Protein AF-A0A919WDI5-F1 (afdb_monomer_lite)

Radius of gyration: 18.71 Å; chains: 1; bounding box: 46×30×37 Å

InterPro domains:
  IPR000415 Nitroreductase-like [G3DSA:3.40.109.10] (1-117)
  IPR000415 Nitroreductase-like [SSF55469] (1-102)
  IPR029479 Nitroreductase [PF00881] (2-42)

Organism: NCBI:txid571911

Sequence (122 aa):
MLAAAVDAPSGSNMQPWSVYVVSGDPLARLKKTVAERVAAGDCGDDREFASLPPGVRSPYRERMTALGEGLYGARGVARGDVAGRARIRARNWNCFGAGTALFCYESPASTERLQSERPPDP

Foldseek 3Di:
DVVVVQPDDDDVSPSQKDKDKDFDPRLVVQLVVLLVCVVVVNPDDDDPDDPDDPPDDPPVVVVVVVVVCVVCVVVVHDPPNPVSVSVVVSCVSNVVVDRIDMDMDGHVVVVVVVVVPDPDDD

Structure (mmCIF, N/CA/C/O backbone):
data_AF-A0A919WDI5-F1
#
_entry.id   AF-A0A919WDI5-F1
#
loop_
_atom_site.group_PDB
_atom_site.id
_atom_site.type_symbol
_atom_site.label_atom_id
_atom_site.label_alt_id
_atom_site.label_comp_id
_atom_site.label_asym_id
_atom_site.label_entity_id
_atom_site.label_seq_id
_atom_site.pdbx_PDB_ins_code
_atom_site.Cartn_x
_atom_site.Cartn_y
_atom_site.Cartn_z
_atom_site.occupancy
_atom_site.B_iso_or_equiv
_atom_site.auth_seq_id
_atom_site.auth_comp_id
_atom_site.auth_asym_id
_atom_site.auth_atom_id
_atom_site.pdbx_PDB_model_num
ATOM 1 N N . MET A 1 1 ? 4.332 7.610 -18.787 1.00 75.75 1 MET A N 1
ATOM 2 C CA . MET A 1 1 ? 4.470 7.743 -17.318 1.00 75.75 1 MET A CA 1
ATOM 3 C C . MET A 1 1 ? 5.525 6.787 -16.769 1.00 75.75 1 MET A C 1
ATOM 5 O O . MET A 1 1 ? 6.521 7.292 -16.282 1.00 75.75 1 MET A O 1
ATOM 9 N N . LEU A 1 2 ? 5.395 5.455 -16.911 1.00 81.50 2 LEU A N 1
ATOM 10 C CA . LEU A 1 2 ? 6.436 4.512 -16.449 1.00 81.50 2 LEU A CA 1
ATOM 11 C C . LEU A 1 2 ? 7.797 4.742 -17.136 1.00 81.50 2 LEU A C 1
ATOM 13 O O . LEU A 1 2 ? 8.821 4.767 -16.472 1.00 81.50 2 LEU A O 1
ATOM 17 N N . ALA A 1 3 ? 7.782 5.025 -18.442 1.00 83.81 3 ALA A N 1
ATOM 18 C CA . ALA A 1 3 ? 8.979 5.357 -19.219 1.00 83.81 3 ALA A CA 1
ATOM 19 C C . ALA A 1 3 ? 9.730 6.612 -18.736 1.00 83.81 3 ALA A C 1
ATOM 21 O O . ALA A 1 3 ? 10.905 6.731 -19.011 1.00 83.81 3 ALA A O 1
ATOM 22 N N . ALA A 1 4 ? 9.081 7.531 -18.015 1.00 86.25 4 ALA A N 1
ATOM 23 C CA . ALA A 1 4 ? 9.779 8.664 -17.403 1.00 86.25 4 ALA A CA 1
ATOM 24 C C . ALA A 1 4 ? 10.300 8.325 -15.995 1.00 86.25 4 ALA A C 1
ATOM 26 O O . ALA A 1 4 ? 11.216 8.965 -15.499 1.00 86.25 4 ALA A O 1
ATOM 27 N N . ALA A 1 5 ? 9.703 7.331 -15.326 1.00 88.19 5 ALA A N 1
ATOM 28 C CA . ALA A 1 5 ? 10.116 6.904 -13.993 1.00 88.19 5 ALA A CA 1
ATOM 29 C C . ALA A 1 5 ? 11.399 6.058 -14.021 1.00 88.19 5 ALA A C 1
ATOM 31 O O . ALA A 1 5 ? 12.140 6.063 -13.044 1.00 88.19 5 ALA A O 1
ATOM 32 N N . VAL A 1 6 ? 11.670 5.357 -15.129 1.00 88.44 6 VAL A N 1
ATOM 33 C CA . VAL A 1 6 ? 12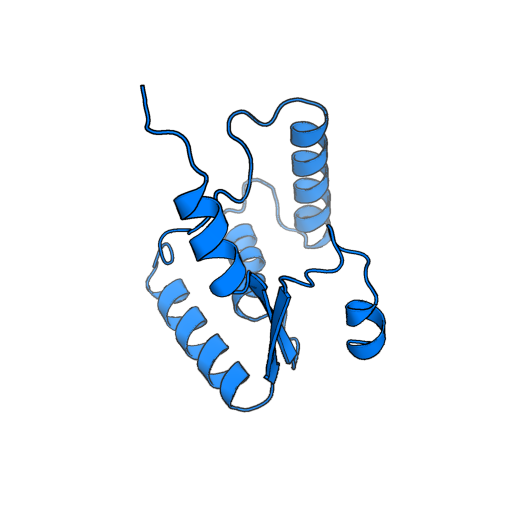.903 4.566 -15.299 1.00 88.44 6 VAL A CA 1
ATOM 34 C C . VAL A 1 6 ? 14.161 5.429 -15.406 1.00 88.44 6 VAL A C 1
ATOM 36 O O . VAL A 1 6 ? 15.243 4.934 -15.125 1.00 88.44 6 VAL A O 1
ATOM 39 N N . ASP A 1 7 ? 14.021 6.716 -15.727 1.00 89.81 7 ASP A N 1
ATOM 40 C CA . ASP A 1 7 ? 15.141 7.660 -15.814 1.00 89.81 7 ASP A CA 1
ATOM 41 C C . ASP A 1 7 ? 15.539 8.246 -14.446 1.00 89.81 7 ASP A C 1
ATOM 43 O O . ASP A 1 7 ? 16.397 9.129 -14.361 1.00 89.81 7 ASP A O 1
ATOM 47 N N . ALA A 1 8 ? 14.912 7.795 -13.352 1.00 93.50 8 ALA A N 1
ATOM 48 C CA . ALA A 1 8 ? 15.303 8.216 -12.014 1.00 93.50 8 ALA A CA 1
ATOM 49 C C . ALA A 1 8 ? 16.776 7.836 -11.749 1.00 93.50 8 ALA A C 1
ATOM 51 O O . ALA A 1 8 ? 17.173 6.699 -12.007 1.00 93.50 8 ALA A O 1
ATOM 52 N N . PRO A 1 9 ? 17.615 8.741 -11.214 1.00 94.69 9 PRO A N 1
ATOM 53 C CA . PRO A 1 9 ? 18.993 8.396 -10.896 1.00 94.69 9 PRO A CA 1
ATOM 54 C C . PRO A 1 9 ? 19.041 7.347 -9.779 1.00 94.69 9 PRO A C 1
ATOM 56 O O . PRO A 1 9 ? 18.240 7.362 -8.843 1.00 94.69 9 PRO A O 1
ATOM 59 N N . SER A 1 10 ? 20.027 6.457 -9.846 1.00 93.56 10 SER A N 1
ATOM 60 C CA . SER A 1 10 ? 20.308 5.460 -8.810 1.00 93.56 10 SER A CA 1
ATOM 61 C C . SER A 1 10 ? 21.808 5.367 -8.550 1.00 93.56 10 SER A C 1
ATOM 63 O O . SER A 1 10 ? 22.615 5.720 -9.413 1.00 93.56 10 SER A O 1
ATOM 65 N N . GLY A 1 11 ? 22.198 4.915 -7.352 1.00 91.75 11 GLY A N 1
ATOM 66 C CA . GLY A 1 11 ? 23.609 4.711 -7.009 1.00 91.75 11 GLY A CA 1
ATOM 67 C C . GLY A 1 11 ? 24.285 3.829 -8.058 1.00 91.75 11 GLY A C 1
ATOM 68 O O . GLY A 1 11 ? 23.769 2.760 -8.377 1.00 91.75 11 GLY A O 1
ATOM 69 N N . SER A 1 12 ? 25.377 4.314 -8.652 1.00 93.31 12 SER A N 1
ATOM 70 C CA . SER A 1 12 ? 26.086 3.650 -9.762 1.00 93.31 12 SER A CA 1
ATOM 71 C C . SER A 1 12 ? 25.191 3.226 -10.943 1.00 93.31 12 SER A C 1
ATOM 73 O O . SER A 1 12 ? 25.523 2.288 -11.661 1.00 93.31 12 SER A O 1
ATOM 75 N N . ASN A 1 13 ? 24.051 3.896 -11.142 1.00 90.69 13 ASN A N 1
ATOM 76 C CA . ASN A 1 13 ? 23.029 3.563 -12.138 1.00 90.69 13 ASN A CA 1
ATOM 77 C C . ASN A 1 13 ? 22.500 2.110 -12.071 1.00 90.69 13 ASN A C 1
ATOM 79 O O . ASN A 1 13 ? 22.130 1.528 -13.093 1.00 90.69 13 ASN A O 1
ATOM 83 N N . MET A 1 14 ? 22.471 1.513 -10.873 1.00 89.00 14 MET A N 1
ATOM 84 C CA . MET A 1 14 ? 22.072 0.112 -10.675 1.00 89.00 14 MET A CA 1
ATOM 85 C C . MET A 1 14 ? 20.608 -0.184 -11.014 1.00 89.00 14 MET A C 1
ATOM 87 O O . MET A 1 14 ? 20.291 -1.335 -11.293 1.00 89.00 14 MET A O 1
ATOM 91 N N . GLN A 1 15 ? 19.732 0.824 -10.968 1.00 91.38 15 GLN A N 1
ATOM 92 C CA . GLN A 1 15 ? 18.304 0.710 -11.289 1.00 91.38 15 GLN A CA 1
ATOM 93 C C . GLN A 1 15 ? 17.640 -0.507 -10.610 1.00 91.38 15 GLN A C 1
ATOM 95 O O . GLN A 1 15 ? 17.104 -1.383 -11.287 1.00 91.38 15 GLN A O 1
ATOM 100 N N . PRO A 1 16 ? 17.688 -0.606 -9.265 1.00 90.81 16 PRO A N 1
ATOM 101 C CA . PRO A 1 16 ? 17.341 -1.837 -8.552 1.00 90.81 16 PRO A CA 1
ATOM 102 C C . PRO A 1 16 ? 15.840 -2.164 -8.565 1.00 90.81 16 PRO A C 1
ATOM 104 O O . PRO A 1 16 ? 15.434 -3.174 -8.000 1.00 90.81 16 PRO A O 1
ATOM 107 N N . TRP A 1 17 ? 14.996 -1.316 -9.154 1.00 90.94 17 TRP A N 1
ATOM 108 C CA . TRP A 1 17 ? 13.548 -1.484 -9.141 1.00 90.94 17 TRP A CA 1
ATOM 109 C C . TRP A 1 17 ? 13.077 -2.544 -10.141 1.00 90.94 17 TRP A C 1
ATOM 111 O O . TRP A 1 17 ? 13.388 -2.503 -11.330 1.00 90.94 17 TRP A O 1
ATOM 121 N N . SER A 1 18 ? 12.211 -3.437 -9.671 1.00 91.00 18 SER A N 1
ATOM 122 C CA . SER A 1 18 ? 11.344 -4.266 -10.506 1.00 91.00 18 SER A CA 1
ATOM 123 C C . SER A 1 18 ? 9.893 -3.851 -10.274 1.00 91.00 18 SER A C 1
ATOM 125 O O . SER A 1 18 ? 9.444 -3.773 -9.132 1.00 91.00 18 SER A O 1
ATOM 127 N N . VAL A 1 19 ? 9.154 -3.539 -11.342 1.00 92.69 19 VAL A N 1
ATOM 128 C CA . VAL A 1 19 ? 7.770 -3.051 -11.241 1.00 92.69 19 VAL A CA 1
ATOM 129 C C . VAL A 1 19 ? 6.821 -4.002 -11.953 1.00 92.69 19 VAL A C 1
ATOM 131 O O . VAL A 1 19 ? 6.879 -4.156 -13.172 1.00 92.69 19 VAL A O 1
ATOM 134 N N . TYR A 1 20 ? 5.886 -4.578 -11.201 1.00 94.00 20 TYR A N 1
ATOM 135 C CA . TYR A 1 20 ? 4.787 -5.366 -11.749 1.00 94.00 20 TYR A CA 1
ATOM 136 C C . TYR A 1 20 ? 3.560 -4.477 -11.915 1.00 94.00 20 TYR A C 1
ATOM 138 O O . TYR A 1 20 ? 3.032 -3.927 -10.945 1.00 94.00 20 TYR A O 1
ATOM 146 N N . VAL A 1 21 ? 3.090 -4.352 -13.155 1.00 95.69 21 VAL A N 1
ATOM 147 C CA . VAL A 1 21 ? 1.858 -3.634 -13.486 1.00 95.69 21 VAL A CA 1
ATOM 148 C C . VAL A 1 21 ? 0.730 -4.650 -13.611 1.00 95.69 21 VAL A C 1
ATOM 150 O O . VAL A 1 21 ? 0.721 -5.469 -14.526 1.00 95.69 21 VAL A O 1
ATOM 153 N N . VAL A 1 22 ? -0.234 -4.597 -12.695 1.00 97.00 22 VAL A N 1
ATOM 154 C CA . VAL A 1 22 ? -1.339 -5.561 -12.625 1.00 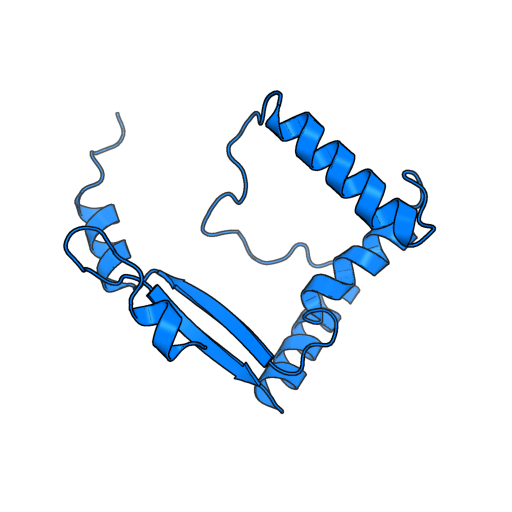97.00 22 VAL A CA 1
ATOM 155 C C . VAL A 1 22 ? -2.650 -4.836 -12.896 1.00 97.00 22 VAL A C 1
ATOM 157 O O . VAL A 1 22 ? -2.983 -3.860 -12.229 1.00 97.00 22 VAL A O 1
ATOM 160 N N . SER A 1 23 ? -3.401 -5.299 -13.891 1.00 97.50 23 SER A N 1
ATOM 161 C CA . SER A 1 23 ? -4.673 -4.705 -14.328 1.00 97.50 23 SER A CA 1
ATOM 162 C C . SER A 1 23 ? -5.623 -5.787 -14.849 1.00 97.50 23 SER A C 1
ATOM 164 O O . SER A 1 23 ? -5.214 -6.938 -14.994 1.00 97.50 23 SER A O 1
ATOM 166 N N . GLY A 1 24 ? -6.897 -5.446 -15.069 1.00 97.12 24 GLY A N 1
ATOM 167 C CA . GLY A 1 24 ? -7.910 -6.387 -15.567 1.00 97.12 24 GLY A CA 1
ATOM 168 C C . GLY A 1 24 ? -8.181 -7.561 -14.617 1.00 97.12 24 GLY A C 1
ATOM 169 O O . GLY A 1 24 ? -8.154 -7.404 -13.392 1.00 97.12 24 GLY A O 1
ATOM 170 N N . ASP A 1 25 ? -8.429 -8.746 -15.179 1.00 97.88 25 ASP A N 1
ATOM 171 C CA . ASP A 1 25 ? -8.809 -9.941 -14.416 1.00 97.88 25 ASP A CA 1
ATOM 172 C C . ASP A 1 25 ? -7.789 -10.361 -13.345 1.00 97.88 25 ASP A C 1
ATOM 174 O O . ASP A 1 25 ? -8.216 -10.700 -12.238 1.00 97.88 25 ASP A O 1
ATOM 178 N N . PRO A 1 26 ? -6.459 -10.328 -13.587 1.00 97.44 26 PRO A N 1
ATOM 179 C CA . PRO A 1 26 ? -5.476 -10.569 -12.532 1.00 97.44 26 PRO A CA 1
ATOM 180 C C . PRO A 1 26 ? -5.661 -9.663 -11.311 1.00 97.44 26 PRO A C 1
ATOM 182 O O . PRO A 1 26 ? -5.648 -10.149 -10.179 1.00 97.44 26 PRO A O 1
ATOM 185 N N . LEU A 1 27 ? -5.898 -8.365 -11.528 1.00 97.56 27 LEU A N 1
ATOM 186 C CA . LEU A 1 27 ? -6.119 -7.424 -10.431 1.00 97.56 27 LEU A CA 1
ATOM 187 C C . LEU A 1 27 ? -7.453 -7.690 -9.728 1.00 97.56 27 LEU A C 1
ATOM 189 O O . LEU A 1 27 ? -7.527 -7.612 -8.503 1.00 97.56 27 LEU A O 1
ATOM 193 N N . ALA A 1 28 ? -8.503 -8.016 -10.484 1.00 97.00 28 ALA A N 1
ATOM 194 C CA . ALA A 1 28 ? -9.806 -8.357 -9.919 1.00 97.00 28 ALA A CA 1
ATOM 195 C C . ALA A 1 28 ? -9.722 -9.596 -9.012 1.00 97.00 28 ALA A C 1
ATOM 197 O O . ALA A 1 28 ? -10.248 -9.577 -7.896 1.00 97.00 28 ALA A O 1
ATOM 198 N N . ARG A 1 29 ? -9.002 -10.640 -9.447 1.00 97.50 29 ARG A N 1
ATOM 199 C CA . ARG A 1 29 ? -8.744 -11.835 -8.629 1.00 97.50 29 ARG A CA 1
ATOM 200 C C . ARG A 1 29 ? -7.952 -11.496 -7.373 1.00 97.50 29 ARG A C 1
ATOM 202 O O . ARG A 1 29 ? -8.369 -11.887 -6.289 1.00 97.50 29 ARG A O 1
ATOM 209 N N . LEU A 1 30 ? -6.876 -10.717 -7.502 1.00 96.25 30 LEU A N 1
ATOM 210 C CA . LEU A 1 30 ? -6.066 -10.297 -6.359 1.00 96.25 30 LEU A CA 1
ATOM 211 C C . LEU A 1 30 ? -6.901 -9.537 -5.319 1.00 96.25 30 LEU A C 1
ATOM 213 O O . LEU A 1 30 ? -6.897 -9.889 -4.143 1.00 96.25 30 LEU A O 1
ATOM 217 N N . LYS A 1 31 ? -7.679 -8.539 -5.752 1.00 95.31 31 LYS A N 1
ATOM 218 C CA . LYS A 1 31 ? -8.574 -7.771 -4.872 1.00 95.31 31 LYS A CA 1
ATOM 219 C C . LYS A 1 31 ? -9.587 -8.660 -4.157 1.00 95.31 31 LYS A C 1
ATOM 221 O O . LYS A 1 31 ? -9.839 -8.446 -2.975 1.00 95.31 31 LYS A O 1
ATOM 226 N N . LYS A 1 32 ? -10.150 -9.651 -4.857 1.00 95.56 32 LYS A N 1
ATOM 227 C CA . LYS A 1 32 ? -11.080 -10.621 -4.267 1.00 95.56 32 LYS A CA 1
ATOM 228 C C . LYS A 1 32 ? -10.398 -11.442 -3.170 1.00 95.56 32 LYS A C 1
ATOM 230 O O . LYS A 1 32 ? -10.900 -11.461 -2.052 1.00 95.56 32 LYS A O 1
ATOM 235 N N . THR A 1 33 ? -9.241 -12.038 -3.458 1.00 95.44 33 THR A N 1
ATOM 236 C CA . THR A 1 33 ? -8.482 -12.831 -2.476 1.00 95.44 33 THR A CA 1
ATOM 237 C C . THR A 1 33 ? -8.131 -12.011 -1.236 1.00 95.44 33 THR A C 1
ATOM 239 O O . THR A 1 33 ? -8.324 -12.468 -0.111 1.00 95.44 33 THR A O 1
ATOM 242 N N . VAL A 1 34 ? -7.652 -10.777 -1.416 1.00 93.88 34 VAL A N 1
ATOM 243 C CA . VAL A 1 34 ? -7.312 -9.913 -0.277 1.00 93.88 34 VAL A CA 1
ATOM 244 C C . VAL A 1 34 ? -8.570 -9.524 0.508 1.00 93.88 34 VAL A C 1
ATOM 246 O O . VAL A 1 34 ? -8.543 -9.531 1.736 1.00 93.88 34 VAL A O 1
ATOM 249 N N . ALA A 1 35 ? -9.689 -9.228 -0.160 1.00 92.31 35 ALA A N 1
ATOM 250 C CA . ALA A 1 35 ? -10.946 -8.912 0.520 1.00 92.31 35 ALA A CA 1
ATOM 251 C C . ALA A 1 35 ? -11.464 -10.079 1.379 1.00 92.31 35 ALA A C 1
ATOM 253 O O . ALA A 1 35 ? -11.935 -9.844 2.490 1.00 92.31 35 ALA A O 1
ATOM 254 N N . GLU A 1 36 ? -11.340 -11.319 0.898 1.00 94.31 36 GLU A N 1
ATOM 255 C CA . GLU A 1 36 ? -11.702 -12.528 1.651 1.00 94.31 36 GLU A CA 1
ATOM 256 C C . GLU A 1 36 ? -10.838 -12.685 2.911 1.00 94.31 36 GLU A C 1
ATOM 258 O O . GLU A 1 36 ? -11.380 -12.891 3.998 1.00 94.31 36 GLU A O 1
ATOM 263 N N . ARG A 1 37 ? -9.516 -12.485 2.804 1.00 93.31 37 ARG A N 1
ATOM 264 C CA . ARG A 1 37 ? -8.602 -12.491 3.963 1.00 93.31 37 ARG A CA 1
ATOM 265 C C . ARG A 1 37 ? -8.962 -11.413 4.987 1.00 93.31 37 ARG A C 1
ATOM 267 O O . ARG A 1 37 ? -9.095 -11.695 6.175 1.00 93.31 37 ARG A O 1
ATOM 274 N N . VAL A 1 38 ? -9.203 -10.184 4.527 1.00 89.25 38 VAL A N 1
ATOM 275 C CA . VAL A 1 38 ? -9.599 -9.065 5.399 1.00 89.25 38 VAL A CA 1
ATOM 276 C C . VAL A 1 38 ? -10.918 -9.358 6.119 1.00 89.25 38 VAL A C 1
ATOM 278 O O . VAL A 1 38 ? -11.045 -9.058 7.305 1.00 89.25 38 VAL A O 1
ATOM 281 N N . ALA A 1 39 ? -11.895 -9.951 5.428 1.00 89.56 39 ALA A N 1
ATOM 282 C CA . ALA A 1 39 ? -13.173 -10.336 6.025 1.00 89.56 39 ALA A CA 1
ATOM 283 C C . ALA A 1 39 ? -13.024 -11.460 7.066 1.00 89.56 39 ALA A C 1
ATOM 285 O O . ALA A 1 39 ? -13.764 -11.474 8.047 1.00 89.56 39 ALA A O 1
ATOM 286 N N . ALA A 1 40 ? -12.049 -12.354 6.883 1.00 92.12 40 ALA A N 1
ATOM 287 C CA . ALA A 1 40 ? -11.703 -13.403 7.840 1.00 92.12 40 ALA A CA 1
ATOM 288 C C . ALA A 1 40 ? -10.919 -12.894 9.068 1.00 92.12 40 ALA A C 1
ATOM 290 O O . ALA A 1 40 ? -10.637 -13.674 9.974 1.00 92.12 40 ALA A O 1
ATOM 291 N N . GLY A 1 41 ? -10.577 -11.601 9.125 1.00 88.50 41 GLY A N 1
ATOM 292 C CA . GLY A 1 41 ? -9.789 -11.028 10.220 1.00 88.50 41 GLY A CA 1
ATOM 293 C C . GLY A 1 41 ? -8.297 -11.358 10.149 1.00 88.50 41 GLY A C 1
ATOM 294 O O . GLY A 1 41 ? -7.611 -11.251 11.161 1.00 88.50 41 GLY A O 1
ATOM 295 N N . ASP A 1 42 ? -7.804 -11.747 8.971 1.00 89.19 42 ASP A N 1
ATOM 296 C CA . ASP A 1 42 ? -6.386 -11.994 8.715 1.00 89.19 42 ASP A CA 1
ATOM 297 C C . ASP A 1 42 ? -5.563 -10.709 8.944 1.00 89.19 42 ASP A C 1
ATOM 299 O O . ASP A 1 42 ? -5.922 -9.620 8.478 1.00 89.19 42 ASP A O 1
ATOM 303 N N . CYS A 1 43 ? -4.459 -10.837 9.682 1.00 83.88 43 CYS A N 1
ATOM 304 C CA . CYS A 1 43 ? -3.546 -9.741 10.009 1.00 83.88 43 CYS A CA 1
ATOM 305 C C . CYS A 1 43 ? -2.592 -9.382 8.856 1.00 83.88 43 CYS A C 1
ATOM 307 O O . CYS A 1 43 ? -1.913 -8.354 8.933 1.00 83.88 43 CYS A O 1
ATOM 309 N N . GLY A 1 44 ? -2.578 -10.182 7.788 1.00 85.62 44 GLY A N 1
ATOM 310 C CA . GLY A 1 44 ? -1.645 -10.091 6.675 1.00 85.62 44 GLY A CA 1
ATOM 311 C C . GLY A 1 44 ? -0.373 -10.901 6.912 1.00 85.62 44 GLY A C 1
ATOM 312 O O . GLY A 1 44 ? -0.096 -11.355 8.021 1.00 85.62 44 GLY A O 1
ATOM 313 N N . ASP A 1 45 ? 0.399 -11.056 5.839 1.00 88.44 45 ASP A N 1
ATOM 314 C CA . ASP A 1 45 ? 1.692 -11.734 5.873 1.00 88.44 45 ASP A CA 1
ATOM 315 C C . ASP A 1 45 ? 2.737 -10.885 6.625 1.00 88.44 45 ASP A C 1
ATOM 317 O O . ASP A 1 45 ? 2.637 -9.650 6.695 1.00 88.44 45 ASP A O 1
ATOM 321 N N . ASP A 1 46 ? 3.762 -11.548 7.168 1.00 87.44 46 ASP A N 1
ATOM 322 C CA . ASP A 1 46 ? 4.880 -10.865 7.814 1.00 87.44 46 ASP A CA 1
ATOM 323 C C . ASP A 1 46 ? 5.576 -9.919 6.834 1.00 87.44 46 ASP A C 1
ATOM 325 O O . ASP A 1 46 ? 5.813 -10.221 5.662 1.00 87.44 46 ASP A O 1
ATOM 329 N N . ARG A 1 47 ? 5.909 -8.726 7.325 1.00 84.12 47 ARG A N 1
ATOM 330 C CA . ARG A 1 47 ? 6.529 -7.698 6.496 1.00 84.12 47 ARG A CA 1
ATOM 331 C C . ARG A 1 47 ? 8.014 -7.988 6.343 1.00 84.12 47 ARG A C 1
ATOM 333 O O . ARG A 1 47 ? 8.729 -8.005 7.339 1.00 84.12 47 ARG A O 1
ATOM 340 N N . GLU A 1 48 ? 8.489 -8.047 5.103 1.00 85.81 48 GLU A N 1
ATOM 341 C CA . GLU A 1 48 ? 9.928 -8.115 4.802 1.00 85.81 48 GLU A CA 1
ATOM 342 C C . GLU A 1 48 ? 10.695 -6.908 5.369 1.00 85.81 48 GLU A C 1
ATOM 344 O O . GLU A 1 48 ? 11.838 -7.029 5.803 1.00 85.81 48 GLU A O 1
ATOM 349 N N . PHE A 1 49 ? 10.037 -5.743 5.425 1.00 81.81 49 PHE A N 1
ATOM 350 C CA . PHE A 1 49 ? 10.604 -4.507 5.956 1.00 81.81 49 PHE A CA 1
ATOM 351 C C . PHE A 1 49 ? 9.631 -3.778 6.887 1.00 81.81 49 PHE A C 1
ATOM 353 O O . PHE A 1 49 ? 8.414 -3.688 6.648 1.00 81.81 49 PHE A O 1
ATOM 360 N N . ALA A 1 50 ? 10.183 -3.165 7.934 1.00 83.12 50 ALA A N 1
ATOM 361 C CA . ALA A 1 50 ? 9.437 -2.252 8.787 1.00 83.12 50 ALA A CA 1
ATOM 362 C C . ALA A 1 50 ? 9.017 -1.010 7.980 1.00 83.12 50 ALA A C 1
ATOM 364 O O . ALA A 1 50 ? 9.860 -0.280 7.470 1.00 83.12 50 ALA A O 1
ATOM 365 N N . SER A 1 51 ? 7.712 -0.721 7.881 1.00 82.81 51 SER A N 1
ATOM 366 C CA . SER A 1 51 ? 7.246 0.490 7.168 1.00 82.81 51 SER A CA 1
ATOM 367 C C . SER A 1 51 ? 7.624 1.795 7.848 1.00 82.81 51 SER A C 1
ATOM 369 O O . SER A 1 51 ? 7.574 2.845 7.215 1.00 82.81 51 SER A O 1
ATOM 371 N N . LEU A 1 52 ? 7.900 1.757 9.149 1.00 85.12 52 LEU A N 1
ATOM 372 C CA . LEU A 1 52 ? 8.279 2.925 9.925 1.00 85.12 52 LEU A CA 1
ATOM 373 C C . LEU A 1 52 ? 9.422 2.541 10.863 1.00 85.12 52 LEU A C 1
ATOM 375 O O . LEU A 1 52 ? 9.384 1.451 11.440 1.00 85.12 52 LEU A O 1
ATOM 379 N N . PRO A 1 53 ? 10.404 3.434 11.057 1.00 84.25 53 PRO A N 1
ATOM 380 C CA . PRO A 1 53 ? 11.431 3.222 12.059 1.00 84.25 53 PRO A CA 1
ATOM 381 C C . PRO A 1 53 ? 10.807 3.177 13.465 1.00 84.25 53 PRO A C 1
ATOM 383 O O . PRO A 1 53 ? 9.798 3.849 13.720 1.00 84.25 53 PRO A O 1
ATOM 386 N N . PRO A 1 54 ? 11.396 2.417 14.402 1.00 86.12 54 PRO A N 1
ATOM 387 C CA . PRO A 1 54 ? 10.921 2.387 15.776 1.00 86.12 54 PRO A CA 1
ATOM 388 C C . PRO A 1 54 ? 11.047 3.772 16.425 1.00 86.12 54 PRO A C 1
ATOM 390 O O . PRO A 1 54 ? 11.993 4.520 16.181 1.00 86.12 54 PRO A O 1
ATOM 393 N N . GLY A 1 55 ? 10.079 4.120 17.275 1.00 88.62 55 GLY A N 1
ATOM 394 C CA . GLY A 1 55 ? 10.139 5.344 18.075 1.00 88.62 55 GLY A CA 1
ATOM 395 C C . GLY A 1 55 ? 10.030 6.644 17.273 1.00 88.62 55 GLY A C 1
ATOM 396 O O . GLY A 1 55 ? 10.717 7.607 17.606 1.00 88.62 55 GLY A O 1
ATOM 397 N N . VAL A 1 56 ? 9.177 6.698 16.240 1.00 90.19 56 VAL A N 1
ATOM 398 C CA . VAL A 1 56 ? 8.940 7.912 15.436 1.00 90.19 56 VAL A CA 1
ATOM 399 C C . VAL A 1 56 ? 8.644 9.127 16.329 1.00 90.19 56 VAL A C 1
ATOM 401 O O . VAL A 1 56 ? 7.611 9.195 17.000 1.00 90.19 56 VAL A O 1
ATOM 404 N N . ARG A 1 57 ? 9.558 10.104 16.322 1.00 94.06 57 ARG A N 1
ATOM 405 C CA . ARG A 1 57 ? 9.489 11.313 17.159 1.00 94.06 57 ARG A CA 1
ATOM 406 C C . ARG A 1 57 ? 8.818 12.481 16.431 1.00 94.06 57 ARG A C 1
ATOM 408 O O . ARG A 1 57 ? 8.480 12.404 15.247 1.00 94.06 57 ARG A O 1
ATOM 415 N N . SER A 1 58 ? 8.608 13.575 17.159 1.00 93.50 58 SER A N 1
ATOM 416 C CA . SER A 1 58 ? 8.293 14.873 16.551 1.00 93.50 58 SER A CA 1
ATOM 417 C C . SER A 1 58 ? 9.437 15.294 15.604 1.00 93.50 58 SER A C 1
ATOM 419 O O . SER A 1 58 ? 10.594 14.991 15.909 1.00 93.50 58 SER A O 1
ATOM 421 N N . PRO A 1 59 ? 9.155 15.909 14.437 1.00 94.62 59 PRO A N 1
ATOM 422 C CA . PRO A 1 59 ? 7.841 16.371 13.962 1.00 94.62 59 PRO A CA 1
ATOM 423 C C . PRO A 1 59 ? 7.022 15.310 13.208 1.00 94.62 59 PRO A C 1
ATOM 425 O O . PRO A 1 59 ? 5.854 15.529 12.889 1.00 94.62 59 PRO A O 1
ATOM 428 N N . TYR A 1 60 ? 7.591 14.143 12.904 1.00 94.75 60 TYR A N 1
ATOM 429 C CA . TYR A 1 60 ? 6.939 13.131 12.063 1.00 94.75 60 TYR A CA 1
ATOM 430 C C . TYR A 1 60 ? 5.681 12.540 12.706 1.00 94.75 60 TYR A C 1
ATOM 432 O O . TYR A 1 60 ? 4.671 12.345 12.030 1.00 94.75 60 TYR A O 1
ATOM 440 N N . ARG A 1 61 ? 5.703 12.319 14.027 1.00 94.50 61 ARG A N 1
ATOM 441 C CA . ARG A 1 61 ? 4.528 11.849 14.780 1.00 94.50 61 ARG A CA 1
ATOM 442 C C . ARG A 1 61 ? 3.340 12.809 14.675 1.00 94.50 61 ARG A C 1
ATOM 444 O O . ARG A 1 61 ? 2.199 12.372 14.516 1.00 94.50 61 ARG A O 1
ATOM 451 N N . GLU A 1 62 ? 3.607 14.109 14.749 1.00 96.44 62 GLU A N 1
ATOM 452 C CA . GLU A 1 62 ? 2.587 15.155 14.626 1.00 96.44 62 GLU A CA 1
ATOM 453 C C . GLU A 1 62 ? 2.040 15.206 13.201 1.00 96.44 62 GLU A C 1
ATOM 455 O O . GLU A 1 62 ? 0.825 15.179 13.017 1.00 96.44 62 GLU A O 1
ATOM 460 N N . ARG A 1 63 ? 2.918 15.135 12.190 1.00 96.19 63 ARG A N 1
ATOM 461 C CA . ARG A 1 63 ? 2.512 15.061 10.776 1.00 96.19 63 ARG A CA 1
ATOM 462 C C . ARG A 1 63 ? 1.590 13.871 10.496 1.00 96.19 63 ARG A C 1
ATOM 464 O O . ARG A 1 63 ? 0.561 14.040 9.850 1.00 96.19 63 ARG A O 1
ATOM 471 N N . MET A 1 64 ? 1.917 12.681 11.007 1.00 93.38 64 MET A N 1
ATOM 472 C CA . MET A 1 64 ? 1.066 11.492 10.849 1.00 93.38 64 MET A CA 1
ATOM 473 C C . MET A 1 64 ? -0.285 11.639 11.560 1.00 93.38 64 MET A C 1
ATOM 475 O O . MET A 1 64 ? -1.306 11.178 11.047 1.00 93.38 64 MET A O 1
ATOM 479 N N . THR A 1 65 ? -0.301 12.291 12.726 1.00 93.44 65 THR A N 1
ATOM 480 C CA . THR A 1 65 ? -1.539 12.560 13.472 1.00 93.44 65 THR A CA 1
ATOM 481 C C . THR A 1 65 ? -2.439 13.514 12.688 1.00 93.44 65 THR A C 1
ATOM 483 O O . THR A 1 65 ? -3.591 13.169 12.426 1.00 93.44 65 THR A O 1
ATOM 486 N N . ALA A 1 66 ? -1.892 14.641 12.224 1.00 95.81 66 ALA A N 1
ATOM 487 C CA . ALA A 1 66 ? -2.609 15.623 11.413 1.00 95.81 66 ALA A CA 1
ATOM 488 C C . ALA A 1 66 ? -3.128 15.017 10.095 1.00 95.81 66 ALA A C 1
ATOM 490 O O . ALA A 1 66 ? -4.277 15.243 9.717 1.00 95.81 66 ALA A O 1
ATOM 491 N N . LEU A 1 67 ? -2.322 14.180 9.426 1.00 94.94 67 LEU A N 1
ATOM 492 C CA . LEU A 1 67 ? -2.748 13.443 8.232 1.00 94.94 67 LEU A CA 1
ATOM 493 C C . LEU A 1 67 ? -3.952 12.542 8.526 1.00 94.94 67 LEU A C 1
ATOM 495 O O . LEU A 1 67 ? -4.917 12.532 7.763 1.00 94.94 67 LEU A O 1
ATOM 499 N N . GLY A 1 68 ? -3.901 11.782 9.622 1.00 93.50 68 GLY A N 1
ATOM 500 C CA . GLY A 1 68 ? -5.006 10.922 10.033 1.00 93.50 68 GLY A CA 1
ATOM 501 C C . GLY A 1 68 ? -6.281 11.720 10.299 1.00 93.50 68 GLY A C 1
ATOM 502 O O . GLY A 1 68 ? -7.344 11.363 9.793 1.00 93.50 68 GLY A O 1
ATOM 503 N N . GLU A 1 69 ? -6.177 12.811 11.054 1.00 93.44 69 GLU A N 1
ATOM 504 C CA . GLU A 1 69 ? -7.307 13.688 11.381 1.00 93.44 69 GLU A CA 1
ATOM 505 C C . GLU A 1 69 ? -7.941 14.293 10.129 1.00 93.44 69 GLU A C 1
ATOM 507 O O . GLU A 1 69 ? -9.156 14.189 9.961 1.00 93.44 69 GLU A O 1
ATOM 512 N N . GLY A 1 70 ? -7.134 14.809 9.199 1.00 95.25 70 GLY A N 1
ATOM 513 C CA . GLY A 1 70 ? -7.630 15.305 7.917 1.00 95.25 70 GLY A CA 1
ATOM 514 C C . GLY A 1 70 ? -8.287 14.209 7.071 1.00 95.25 70 GLY A C 1
ATOM 515 O O . GLY A 1 70 ? -9.394 14.392 6.564 1.00 95.25 70 GLY A O 1
ATOM 516 N N . LEU A 1 71 ? -7.649 13.039 6.949 1.00 94.50 71 LEU A N 1
ATOM 517 C CA . LEU A 1 71 ? -8.141 11.936 6.117 1.00 94.50 71 LEU A CA 1
ATOM 518 C C . LEU A 1 71 ? -9.496 11.393 6.593 1.00 94.50 71 LEU A C 1
ATOM 520 O O . LEU A 1 71 ? -10.396 11.179 5.768 1.00 94.50 71 LEU A O 1
ATOM 524 N N . TYR A 1 72 ? -9.610 11.111 7.896 1.00 94.81 72 TYR A N 1
ATOM 525 C CA . TYR A 1 72 ? -10.820 10.552 8.501 1.00 94.81 72 TYR A CA 1
ATOM 526 C C . TYR A 1 72 ? -11.900 11.625 8.674 1.00 94.81 72 TYR A C 1
ATOM 528 O O . TYR A 1 72 ? -13.056 11.377 8.324 1.00 94.81 72 TYR A O 1
ATOM 536 N N . GLY A 1 73 ? -11.522 12.830 9.113 1.00 93.75 73 GLY A N 1
ATOM 537 C CA . GLY A 1 73 ? -12.432 13.963 9.286 1.00 93.75 73 GLY A CA 1
ATOM 538 C C . GLY A 1 73 ? -13.118 14.371 7.983 1.00 93.75 73 GLY A C 1
ATOM 539 O O . GLY A 1 73 ? -14.340 14.491 7.953 1.00 93.75 73 GLY A O 1
ATOM 540 N N . ALA A 1 74 ? -12.378 14.442 6.871 1.00 94.19 74 ALA A N 1
ATOM 541 C CA . ALA A 1 74 ? -12.947 14.729 5.547 1.00 94.19 74 ALA A CA 1
ATOM 542 C C . ALA A 1 74 ? -13.963 13.675 5.058 1.00 94.19 74 ALA A C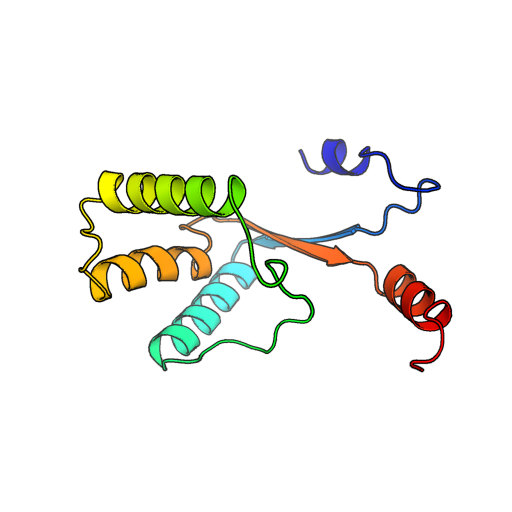 1
ATOM 544 O O . ALA A 1 74 ? -14.683 13.908 4.092 1.00 94.19 74 ALA A O 1
ATOM 545 N N . ARG A 1 75 ? -14.016 12.502 5.700 1.00 92.69 75 ARG A N 1
ATOM 546 C CA . ARG A 1 75 ? -14.962 11.413 5.402 1.00 92.69 75 ARG A CA 1
ATOM 547 C C . ARG A 1 75 ? -16.042 11.261 6.476 1.00 92.69 75 ARG A C 1
ATOM 549 O O . ARG A 1 75 ? -16.746 10.256 6.472 1.00 92.69 75 ARG A O 1
ATOM 556 N N . GLY A 1 76 ? -16.148 12.218 7.400 1.00 94.94 76 GLY A N 1
ATOM 557 C CA . GLY A 1 76 ? -17.119 12.188 8.495 1.00 94.94 76 GLY A CA 1
ATOM 558 C C . GLY A 1 76 ? -16.869 11.078 9.519 1.00 94.94 76 GLY A C 1
ATOM 559 O O . GLY A 1 76 ? -17.776 10.720 10.263 1.00 94.94 76 GLY A O 1
ATOM 560 N N . VAL A 1 77 ? -15.662 10.504 9.559 1.00 96.00 77 VAL A N 1
ATOM 561 C CA . VAL A 1 77 ? -15.329 9.410 10.476 1.00 96.00 77 VAL A CA 1
ATOM 562 C C . VAL A 1 77 ? -14.643 9.973 11.713 1.00 96.00 77 VAL A C 1
ATOM 564 O O . VAL A 1 77 ? -13.512 10.460 11.654 1.00 96.00 77 VAL A O 1
ATOM 567 N N . ALA A 1 78 ? -15.329 9.880 12.851 1.00 93.44 78 ALA A N 1
ATOM 568 C CA . ALA A 1 78 ? -14.799 10.312 14.137 1.00 93.44 78 ALA A CA 1
ATOM 569 C C . ALA A 1 78 ? -13.601 9.452 14.573 1.00 93.44 78 ALA A C 1
ATOM 571 O O . ALA A 1 78 ? -13.496 8.266 14.251 1.00 93.44 78 ALA A O 1
ATOM 572 N N . ARG A 1 79 ? -12.706 10.023 15.389 1.00 89.38 79 ARG A N 1
ATOM 573 C CA . ARG A 1 79 ? -11.509 9.321 15.891 1.00 89.38 79 ARG A CA 1
ATOM 574 C C . ARG A 1 79 ? -11.844 8.014 16.628 1.00 89.38 79 ARG A C 1
ATOM 576 O O . ARG A 1 79 ? -11.081 7.052 16.499 1.00 89.38 79 ARG A O 1
ATOM 583 N N . GLY A 1 80 ? -12.964 7.998 17.358 1.00 93.12 80 GLY A N 1
ATOM 584 C CA . GLY A 1 80 ? -13.488 6.846 18.101 1.00 93.12 80 GLY A CA 1
ATOM 585 C C . GLY A 1 80 ? -14.323 5.858 17.278 1.00 93.12 80 GLY A C 1
ATOM 586 O O . GLY A 1 80 ? -14.637 4.784 17.780 1.00 93.12 80 GLY A O 1
ATOM 587 N N . ASP A 1 81 ? -14.653 6.165 16.018 1.00 94.38 81 ASP A N 1
ATOM 588 C CA . ASP A 1 81 ? -15.379 5.239 15.140 1.00 94.38 81 ASP A CA 1
ATOM 589 C C . ASP A 1 81 ? -14.419 4.183 14.571 1.00 94.38 81 ASP A C 1
ATOM 591 O O . ASP A 1 81 ? -13.895 4.286 13.457 1.00 94.38 81 ASP A O 1
ATOM 595 N N . VAL A 1 82 ? -14.151 3.151 15.371 1.00 92.50 82 VAL A N 1
ATOM 596 C CA . VAL A 1 82 ? -13.245 2.052 15.007 1.00 92.50 82 VAL A CA 1
ATOM 597 C C . VAL A 1 82 ? -13.699 1.367 13.714 1.00 92.50 82 VAL A C 1
ATOM 599 O O . VAL A 1 82 ? -12.870 1.106 12.835 1.00 92.50 82 VAL A O 1
ATOM 602 N N . ALA A 1 83 ? -15.005 1.136 13.563 1.00 92.75 83 ALA A N 1
ATOM 603 C CA . ALA A 1 83 ? -15.583 0.463 12.405 1.00 92.75 83 ALA A CA 1
ATOM 604 C C . ALA A 1 83 ? -15.474 1.320 11.133 1.00 92.75 83 ALA A C 1
ATOM 606 O O . ALA A 1 83 ? -15.056 0.824 10.085 1.00 92.75 83 ALA A O 1
ATOM 607 N N . GLY A 1 84 ? -15.775 2.617 11.208 1.00 94.19 84 GLY A N 1
ATOM 608 C CA . GLY A 1 84 ? -15.608 3.552 10.093 1.00 94.19 84 GLY A CA 1
ATOM 609 C C . GLY A 1 84 ? -14.163 3.686 9.644 1.00 94.19 84 GLY A C 1
ATOM 610 O O . GLY A 1 84 ? -13.875 3.653 8.443 1.00 94.19 84 GLY A O 1
ATOM 611 N N . ARG A 1 85 ? -13.226 3.732 10.593 1.00 93.25 85 ARG A N 1
ATOM 612 C CA . ARG A 1 85 ? -11.793 3.758 10.272 1.00 93.25 85 ARG A CA 1
ATOM 613 C C . ARG A 1 85 ? -11.341 2.446 9.630 1.00 93.25 85 ARG A C 1
ATOM 615 O O . ARG A 1 85 ? -10.553 2.491 8.686 1.00 93.25 85 ARG A O 1
ATOM 622 N N . ALA A 1 86 ? -11.855 1.300 10.082 1.00 89.50 86 ALA A N 1
ATOM 623 C CA . ALA A 1 86 ? -11.596 0.005 9.451 1.00 89.50 86 ALA A CA 1
ATOM 624 C C . ALA A 1 86 ? -12.126 -0.050 8.008 1.00 89.50 86 ALA A C 1
ATOM 626 O O . ALA A 1 86 ? -11.381 -0.444 7.111 1.00 89.50 86 ALA A O 1
ATOM 627 N N . ARG A 1 87 ? -13.346 0.448 7.750 1.00 90.38 87 ARG A N 1
ATOM 628 C CA . ARG A 1 87 ? -13.909 0.554 6.388 1.00 90.38 87 ARG A CA 1
ATOM 629 C C . ARG A 1 87 ? -13.038 1.403 5.461 1.00 90.38 87 ARG A C 1
ATOM 631 O O . ARG A 1 87 ? -12.810 1.027 4.315 1.00 90.38 87 ARG A O 1
ATOM 638 N N . ILE A 1 88 ? -12.513 2.531 5.947 1.00 92.62 88 ILE A N 1
ATOM 639 C CA . ILE A 1 88 ? -11.591 3.366 5.162 1.00 92.62 88 ILE A CA 1
ATOM 640 C C . ILE A 1 88 ? -10.279 2.625 4.894 1.00 92.62 88 ILE A C 1
ATOM 642 O O . ILE A 1 88 ? -9.818 2.627 3.753 1.00 92.62 88 ILE A O 1
ATOM 646 N N . ARG A 1 89 ? -9.695 1.956 5.901 1.00 89.69 89 ARG A N 1
ATOM 647 C CA . ARG A 1 89 ? -8.466 1.167 5.716 1.00 89.69 89 ARG A CA 1
ATOM 648 C C . ARG A 1 89 ? -8.650 0.046 4.697 1.00 89.69 89 ARG A C 1
ATOM 650 O O . ARG A 1 89 ? -7.767 -0.130 3.863 1.00 89.69 89 ARG A O 1
ATOM 657 N N . ALA A 1 90 ? -9.796 -0.633 4.703 1.00 89.38 90 ALA A N 1
ATOM 658 C CA . ALA A 1 90 ? -10.107 -1.704 3.757 1.00 89.38 90 ALA A CA 1
ATOM 659 C C . ALA A 1 90 ? -10.072 -1.246 2.287 1.00 89.38 90 ALA A C 1
ATOM 661 O O . ALA A 1 90 ? -9.822 -2.050 1.393 1.00 89.38 90 ALA A O 1
ATOM 662 N N . ARG A 1 91 ? -10.232 0.057 2.011 1.00 92.00 91 ARG A N 1
ATOM 663 C CA . ARG A 1 91 ? -10.086 0.591 0.648 1.00 92.00 91 ARG A CA 1
ATOM 664 C C . ARG A 1 91 ? -8.668 0.456 0.092 1.00 92.00 91 ARG A C 1
ATOM 666 O O . ARG A 1 91 ? -8.549 0.351 -1.125 1.00 92.00 91 ARG A O 1
ATOM 673 N N . ASN A 1 92 ? -7.629 0.421 0.934 1.00 92.25 92 ASN A N 1
ATOM 674 C CA . ASN A 1 92 ? -6.251 0.183 0.480 1.00 92.25 92 ASN A CA 1
ATOM 675 C C . ASN A 1 92 ? -6.147 -1.161 -0.248 1.00 92.25 92 ASN A C 1
ATOM 677 O O . ASN A 1 92 ? -5.593 -1.236 -1.340 1.00 92.25 92 ASN A O 1
ATOM 681 N N . TRP A 1 93 ? -6.780 -2.191 0.313 1.00 89.62 93 TRP A N 1
ATOM 682 C CA . TRP A 1 93 ? -6.793 -3.548 -0.229 1.00 89.62 93 TRP A CA 1
ATOM 683 C C . TRP A 1 93 ? -7.585 -3.687 -1.531 1.00 89.62 93 TRP A C 1
ATOM 685 O O . TRP A 1 93 ? -7.330 -4.585 -2.324 1.00 89.62 93 TRP A O 1
ATOM 695 N N . ASN A 1 94 ? -8.496 -2.750 -1.800 1.00 92.19 94 ASN A N 1
ATOM 696 C CA . ASN A 1 94 ? -9.187 -2.635 -3.083 1.00 92.19 94 ASN A CA 1
ATOM 697 C C . ASN A 1 94 ? -8.493 -1.647 -4.050 1.00 92.19 94 ASN A C 1
ATOM 699 O O . ASN A 1 94 ? -9.102 -1.180 -5.017 1.00 92.19 94 ASN A O 1
ATOM 703 N N . CYS A 1 95 ? -7.244 -1.252 -3.781 1.00 94.88 95 CYS A N 1
ATOM 704 C CA . CYS A 1 95 ? -6.508 -0.230 -4.540 1.00 94.88 95 CYS A CA 1
ATOM 705 C C . CYS A 1 95 ? -7.314 1.072 -4.715 1.00 94.88 95 CYS A C 1
ATOM 707 O O . CYS A 1 95 ? -7.274 1.705 -5.767 1.00 94.88 95 CYS A O 1
ATOM 709 N N . PHE A 1 96 ? -8.143 1.421 -3.727 1.00 94.06 96 PHE A N 1
ATOM 710 C CA . PHE A 1 96 ? -9.104 2.529 -3.771 1.00 94.06 96 PHE A CA 1
ATOM 711 C C . PHE A 1 96 ? -10.107 2.507 -4.939 1.00 94.06 96 PHE A C 1
ATOM 713 O O . PHE A 1 96 ? -10.790 3.507 -5.160 1.00 94.06 96 PHE A O 1
ATOM 720 N N . GLY A 1 97 ? -10.254 1.375 -5.631 1.00 94.06 97 GLY A N 1
ATOM 721 C CA . GLY A 1 97 ? -11.077 1.232 -6.834 1.00 94.06 97 GLY A CA 1
ATOM 722 C C . GLY A 1 97 ? -10.310 1.409 -8.149 1.00 94.06 97 GLY A C 1
ATOM 723 O O . GLY A 1 97 ? -10.923 1.316 -9.206 1.00 94.06 97 GLY A O 1
ATOM 724 N N . ALA A 1 98 ? -8.990 1.617 -8.119 1.00 96.62 98 ALA A N 1
ATOM 725 C CA . ALA A 1 98 ? -8.183 1.774 -9.329 1.00 96.62 98 ALA A CA 1
ATOM 726 C C . ALA A 1 98 ? -8.206 0.511 -10.212 1.00 96.62 98 ALA A C 1
ATOM 728 O O . ALA A 1 98 ? -8.162 -0.608 -9.696 1.00 96.62 98 ALA A O 1
ATOM 729 N N . GLY A 1 99 ? -8.244 0.683 -11.537 1.00 96.56 99 GLY A N 1
ATOM 730 C CA . GLY A 1 99 ? -8.207 -0.416 -12.519 1.00 96.56 99 GLY A CA 1
ATOM 731 C C . GLY A 1 99 ? -6.817 -1.023 -12.753 1.00 96.56 99 GLY A C 1
ATOM 732 O O . GLY A 1 99 ? -6.705 -2.075 -13.382 1.00 96.56 99 GLY A O 1
ATOM 733 N N . THR A 1 100 ? -5.780 -0.385 -12.208 1.00 96.69 100 THR A N 1
ATOM 734 C CA . THR A 1 100 ? -4.380 -0.799 -12.310 1.00 96.69 100 THR A CA 1
ATOM 735 C C . THR A 1 100 ? -3.693 -0.586 -10.966 1.00 96.69 100 THR A C 1
ATOM 737 O O . THR A 1 100 ? -3.893 0.451 -10.330 1.00 96.69 100 THR A O 1
ATOM 740 N N . ALA A 1 101 ? -2.875 -1.548 -10.549 1.00 96.62 101 ALA A N 1
ATOM 741 C CA . ALA A 1 101 ? -1.991 -1.456 -9.393 1.00 96.62 101 ALA A CA 1
ATOM 742 C C . ALA A 1 101 ? -0.539 -1.673 -9.833 1.00 96.62 101 ALA A C 1
ATOM 744 O O . ALA A 1 101 ? -0.271 -2.470 -10.734 1.00 96.62 101 ALA A O 1
ATOM 745 N N . LEU A 1 102 ? 0.384 -0.947 -9.205 1.00 95.62 102 LEU A N 1
ATOM 746 C CA . LEU A 1 102 ? 1.820 -1.111 -9.398 1.00 95.62 102 LEU A CA 1
ATOM 747 C C . LEU A 1 102 ? 2.399 -1.700 -8.115 1.00 95.62 102 LEU A C 1
ATOM 749 O O . LEU A 1 102 ? 2.179 -1.146 -7.037 1.00 95.62 102 LEU A O 1
ATOM 753 N N . PHE A 1 103 ? 3.142 -2.792 -8.244 1.00 93.12 103 PHE A N 1
ATOM 754 C CA . PHE A 1 103 ? 3.914 -3.377 -7.154 1.00 93.12 103 PHE A CA 1
ATOM 755 C C . PHE A 1 103 ? 5.392 -3.190 -7.463 1.00 93.12 103 PHE A C 1
ATOM 757 O O . PHE A 1 103 ? 5.885 -3.703 -8.468 1.00 93.12 103 PHE A O 1
ATOM 764 N N . CYS A 1 104 ? 6.072 -2.417 -6.623 1.00 91.44 104 CYS A N 1
ATOM 765 C CA . CYS A 1 104 ? 7.492 -2.131 -6.758 1.00 91.44 104 CYS A CA 1
ATOM 766 C C . CYS A 1 104 ? 8.268 -3.027 -5.797 1.00 91.44 104 CYS A C 1
ATOM 768 O O . CYS A 1 104 ? 8.015 -2.996 -4.593 1.00 91.44 104 CYS A O 1
ATOM 770 N N . TYR A 1 105 ? 9.207 -3.787 -6.337 1.00 88.94 105 TYR A N 1
ATOM 771 C CA . TYR A 1 105 ? 10.102 -4.668 -5.603 1.00 88.94 105 TYR A CA 1
ATOM 772 C C . TYR A 1 105 ? 11.538 -4.201 -5.792 1.00 88.94 105 TYR A C 1
ATOM 774 O O . TYR A 1 105 ? 11.885 -3.636 -6.835 1.00 88.94 105 TYR A O 1
ATOM 782 N N . GLU A 1 106 ? 12.380 -4.483 -4.806 1.00 83.31 106 GLU A N 1
ATOM 783 C CA . GLU A 1 106 ? 13.816 -4.511 -5.046 1.00 83.31 106 GLU A CA 1
ATOM 784 C C . GLU A 1 106 ? 14.163 -5.788 -5.816 1.00 83.31 106 GLU A C 1
ATOM 786 O O . GLU A 1 106 ? 13.618 -6.864 -5.560 1.00 83.31 106 GLU A O 1
ATOM 791 N N . SER A 1 107 ? 15.028 -5.661 -6.816 1.00 70.75 107 SER A N 1
ATOM 792 C CA . SER A 1 107 ? 15.495 -6.794 -7.601 1.00 70.75 107 SER A CA 1
ATOM 793 C C . SER A 1 107 ? 16.255 -7.779 -6.699 1.00 70.75 107 SER A C 1
ATOM 795 O O . SER A 1 107 ? 17.138 -7.345 -5.953 1.00 70.75 107 SER A O 1
ATOM 797 N N . PRO A 1 108 ? 16.010 -9.101 -6.803 1.00 59.66 108 PRO A N 1
ATOM 798 C CA . PRO A 1 108 ? 16.740 -10.116 -6.036 1.00 59.66 108 PRO A CA 1
ATOM 799 C C . PRO A 1 108 ? 18.269 -10.005 -6.167 1.00 59.66 108 PRO A C 1
ATOM 801 O O . PRO A 1 108 ? 18.995 -10.226 -5.201 1.00 59.66 108 PRO A O 1
ATOM 804 N N . ALA A 1 109 ? 18.762 -9.564 -7.333 1.00 58.50 109 ALA A N 1
ATOM 805 C CA . ALA A 1 109 ? 20.190 -9.350 -7.596 1.00 58.50 109 ALA A CA 1
ATOM 806 C C . ALA A 1 109 ? 20.819 -8.210 -6.762 1.00 58.50 109 ALA A C 1
ATOM 808 O O . ALA A 1 109 ? 22.046 -8.116 -6.646 1.00 58.50 109 ALA A O 1
ATOM 809 N N . SER A 1 110 ? 19.991 -7.319 -6.209 1.00 55.66 110 SER A N 1
ATOM 810 C CA . SER A 1 110 ? 20.387 -6.261 -5.273 1.00 55.66 110 SER A CA 1
ATOM 811 C C . SER A 1 110 ? 20.354 -6.765 -3.825 1.00 55.66 110 SER A C 1
ATOM 813 O O . SER A 1 110 ? 21.253 -6.451 -3.044 1.00 55.66 110 SER A O 1
ATOM 815 N N . THR A 1 111 ? 19.369 -7.602 -3.486 1.00 52.28 111 THR A N 1
ATOM 816 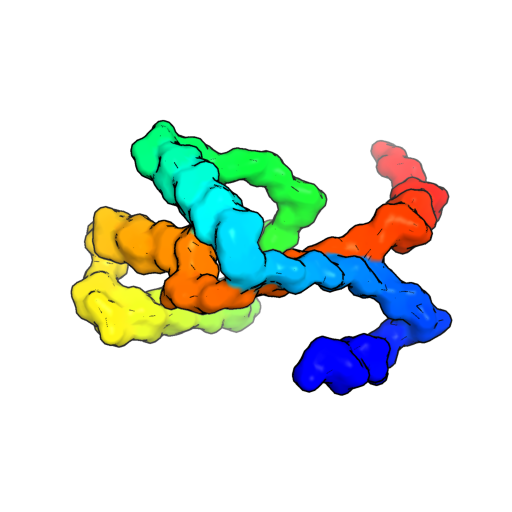C CA . THR A 1 111 ? 19.184 -8.175 -2.143 1.00 52.28 111 THR A CA 1
ATOM 817 C C . THR A 1 111 ? 20.266 -9.198 -1.778 1.00 52.28 111 THR A C 1
ATOM 819 O O . THR A 1 111 ? 20.786 -9.145 -0.664 1.00 52.28 111 THR A O 1
ATOM 822 N N . GLU A 1 112 ? 20.679 -10.069 -2.709 1.00 54.06 112 GLU A N 1
ATOM 823 C CA . GLU A 1 112 ? 21.783 -11.029 -2.485 1.00 54.06 112 GLU A CA 1
ATOM 824 C C . GLU A 1 112 ? 23.105 -10.324 -2.139 1.00 54.06 112 GLU A C 1
ATOM 826 O O . GLU A 1 112 ? 23.880 -10.795 -1.305 1.00 54.06 112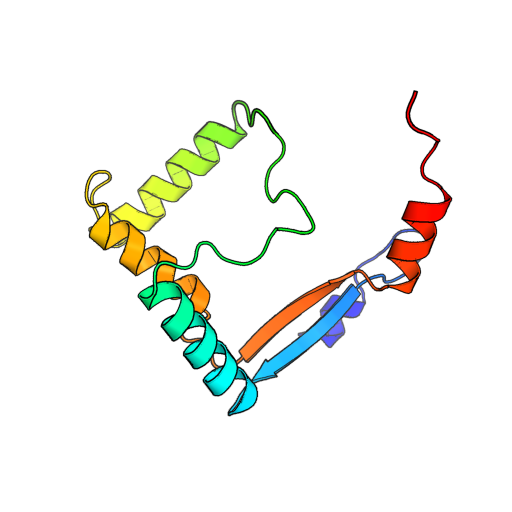 GLU A O 1
ATOM 831 N N . ARG A 1 113 ? 23.346 -9.146 -2.726 1.00 50.94 113 ARG A N 1
ATOM 832 C CA . ARG A 1 113 ? 24.571 -8.367 -2.510 1.00 50.94 113 ARG A CA 1
ATOM 833 C C . ARG A 1 113 ? 24.585 -7.693 -1.135 1.00 50.94 113 ARG A C 1
ATOM 835 O O . ARG A 1 113 ? 25.576 -7.800 -0.419 1.00 50.94 113 ARG A O 1
ATOM 842 N N . LEU A 1 114 ? 23.461 -7.103 -0.719 1.00 52.62 114 LEU A N 1
ATOM 843 C CA . LEU A 1 114 ? 23.304 -6.499 0.613 1.00 52.62 114 LEU A CA 1
ATOM 844 C C . LEU A 1 114 ? 23.415 -7.528 1.747 1.00 52.62 114 LEU A C 1
ATOM 846 O O . LEU A 1 114 ? 23.949 -7.218 2.810 1.00 52.62 114 LEU A O 1
ATOM 850 N N . GLN A 1 115 ? 22.943 -8.758 1.526 1.00 54.28 115 GLN A N 1
ATOM 851 C CA . GLN A 1 115 ? 23.114 -9.852 2.485 1.00 54.28 115 GLN A CA 1
ATOM 852 C C . GLN A 1 115 ? 24.569 -10.341 2.556 1.00 54.28 115 GLN A C 1
ATOM 854 O O . GLN A 1 115 ? 25.027 -10.688 3.641 1.00 54.28 115 GLN A O 1
ATOM 859 N N . SER A 1 116 ? 25.310 -10.315 1.440 1.00 52.56 116 SER A N 1
ATOM 860 C CA . SER A 1 116 ? 26.735 -10.684 1.398 1.00 52.56 116 SER A CA 1
ATOM 861 C C . SER A 1 116 ? 27.676 -9.646 2.028 1.00 52.56 116 SER A C 1
ATOM 863 O O . SER A 1 116 ? 28.755 -9.999 2.497 1.00 52.56 116 SER A O 1
ATOM 865 N N . GLU A 1 117 ? 27.264 -8.376 2.065 1.00 50.97 117 GLU A N 1
ATOM 866 C CA . GLU A 1 117 ? 28.048 -7.257 2.609 1.00 50.97 117 GLU A CA 1
ATOM 867 C C . GLU A 1 117 ? 27.679 -6.919 4.064 1.00 50.97 117 GLU A C 1
ATOM 869 O O . GLU A 1 117 ? 28.276 -6.024 4.670 1.00 50.97 117 GLU A O 1
ATOM 874 N N . ARG A 1 118 ? 26.705 -7.628 4.653 1.00 45.50 118 ARG A N 1
ATOM 875 C CA . ARG A 1 118 ? 26.302 -7.420 6.045 1.00 45.50 118 ARG A CA 1
ATOM 876 C C . ARG A 1 118 ? 27.411 -7.943 6.972 1.00 45.50 118 ARG A C 1
ATOM 878 O O . ARG A 1 118 ? 27.710 -9.137 6.922 1.00 45.50 118 ARG A O 1
ATOM 885 N N . PRO A 1 119 ? 28.027 -7.101 7.823 1.00 50.50 119 PRO A N 1
ATOM 886 C CA . PRO A 1 119 ? 29.000 -7.586 8.796 1.00 50.50 119 PRO A CA 1
ATOM 887 C C . PRO A 1 119 ? 28.334 -8.602 9.741 1.00 50.50 119 PRO A C 1
ATOM 889 O O . PRO A 1 119 ? 27.128 -8.485 9.995 1.00 50.50 119 PRO A O 1
ATOM 892 N N . PRO A 1 120 ? 29.081 -9.605 10.244 1.00 52.59 120 PRO A N 1
ATOM 893 C CA . PRO A 1 120 ? 28.536 -10.557 11.203 1.00 52.59 120 PRO A CA 1
ATOM 894 C C . PRO A 1 120 ? 28.052 -9.811 12.452 1.00 52.59 120 PRO A C 1
ATOM 896 O O . PRO A 1 120 ? 28.705 -8.867 12.902 1.00 52.59 120 PRO A O 1
ATOM 899 N N . ASP A 1 121 ? 26.889 -10.218 12.969 1.00 49.38 121 ASP A N 1
ATOM 900 C CA . ASP A 1 121 ? 26.347 -9.678 14.218 1.00 49.38 121 ASP A CA 1
ATOM 901 C C . ASP A 1 121 ? 27.358 -9.897 15.368 1.00 49.38 121 ASP A C 1
ATOM 903 O O . ASP A 1 121 ? 28.056 -10.918 15.361 1.00 49.38 121 ASP A O 1
ATOM 907 N N . PRO A 1 122 ? 27.485 -8.936 16.305 1.00 56.81 122 PRO A N 1
ATOM 908 C CA . PRO A 1 122 ? 28.463 -8.985 17.394 1.00 56.81 122 PRO A CA 1
ATOM 909 C C . PRO A 1 122 ? 28.232 -10.128 18.389 1.00 56.81 122 PRO A C 1
ATOM 911 O O . PRO A 1 122 ? 27.057 -10.490 18.632 1.00 56.81 122 PRO A O 1
#

Secondary structure (DSSP, 8-state):
-HHHHTT---GGG---EEEEEEEHHHHHHHHHHHHHHHHTT---SPPSS-SS-TT--TTHHHHHHHHHHHHHHTTT--TT-HHHHHHHHHHHHTGGG-SEEEEEEE-HHHHHHHHHSPPPP-

pLDDT: mean 86.91, std 13.47, range [45.5, 97.88]

=== Feature glossary ===
The features interleaved in this record are:

— What the protein is —

Sequence gives the chain of amino acids in standard one-letter code (A=alanine, C=cysteine, …, Y=tyrosine), read N→C. It is the only feature that is directly encoded by the gene; all structural features are derived from the folded form of this sequence.

Database cross-references. InterPro integrates a dozen domain/family signature databases into unified entries with residue-range hits. GO terms attach function/process/location labels with evidence codes. CATH codes position the fold in a four-level structural taxonomy. Organism is the NCBI-taxonomy species name.

— Where its atoms are —

Atomic coordinates in PDBx/mmCIF format — the same representation the Protein Data Bank distributes. Each line of the _atom_site loop place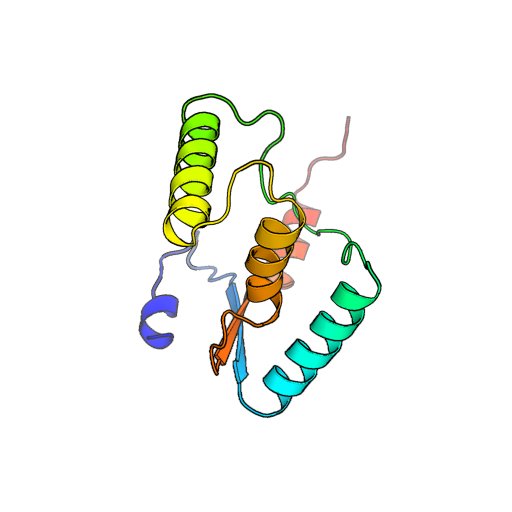s one backbone atom in Cartesian space (units: ångströms, origin: arbitrary).

The six renders are orthographic views along the three Cartesian axes in both directions. Representation (cartoon, sticks, or surface) and color scheme (sequence-rainbow or by-chain) vary across proteins so the training set covers all the common visualization conventions.

— Local backbone conformation —

Eight-state secondary structure (DSSP): H is the canonical α-helix, G the tighter 3₁₀-helix, I the wider π-helix; E/B are β-structure, T and S are turns and bends, and '-' is everything else. DSSP derives these from the pattern of main-chain N–H···O=C hydrogen bonds, not from the sequence.

P-SEA three-state annotation labels each residue as helix, strand, or coil based purely on the geometry of the Cα trace. It serves as a fallback when the full backbone (and thus DSSP) is unavailable.

The φ/ψ torsion pair specifies the backbone conformation at each residue. φ rotates about the N–Cα bond, ψ about the Cα–C bond. Steric clashes forbid most of the (φ, ψ) plane — the allowed regions (α-helix basin, β-sheet basin, left-handed helix) are the Ramachandran-allowed regions.

— Global shape and packing —

The geometric summary reports three shape descriptors. Rg (radius of gyration) measures how spread out the Cα atoms are about their centre of mass; compact globular proteins have small Rg, elongated or unfolded ones large. Cα contacts (<8 Å, |i−j|>4) count long-range residue pairs in spatial proximity — high for tightly packed folds, near zero for rods or random coil. The bounding-box extents give the protein's footprint along x, y, z in Å.

Solvent-accessible surface area (SASA) is the area in Å² traced out by the centre of a 1.4 Å probe sphere (a water molecule) rolled over the protein's van der Waals surface (Shrake–Rupley / Lee–Richards construction). Buried residues have near-zero SASA; fully exposed residues can exceed 200 Å². The total SASA scales roughly with the number of surface residues.

The contact map is a binary N×N matrix image: pixel (i, j) is dark where Cα_i and Cα_j are within 8 Å and |i−j|>4. Because the |i−j|>4 filter removes local helical contacts, off-diagonal stripes parallel to the main diagonal indicate parallel β-sheets; stripes perpendicular to it indicate antiparallel β-sheets. The Ramachandran plot scatters every residue's (φ, ψ) pair against the sterically allowed regions. The PAE heatmap renders the predicted-aligned-error matrix.

— Structural neighborhood —

3Di is Foldseek's structural alphabet. Each residue is assigned one of twenty discrete states based on how its Cα sits relative to its spatial (not sequential) neighbors. Aligning 3Di strings finds structural homologs roughly as well as full 3D superposition, but orders of magnitude faster.

Nearest PDB neighbors are the top structural matches found by Foldseek when searching this structure against the entire Protein Data Bank. Each hit reports a TM-score (0 to 1; >0.5 almost always implies the same fold) and an E-value. These are *structural* homologs — they may share no detectable sequence similarity.

— Confidence and disorder —

For AlphaFold models, the B-factor field carries pLDDT — the model's own estimate of local accuracy on a 0–100 scale. Regions with pLDDT<50 should be treated as essentially unmodeled; they often correspond to intrinsically disordered segments.

Crystallographic B-factors measure how much each atom's electron density is smeared out, in Å². They rise in mobile loops and surface residues and fall in the buried interior. In AlphaFold models this column is repurposed to hold pLDDT instead.

Predicted aligned error is AlphaFold's pairwise confidence. Unlike pLDDT (per-residue), PAE is per-residue-pair and captures whether two parts of the structure are correctly placed relative to each other. Units are ångströms of expected positional error.